Protein AF-A0A7C5KAD8-F1 (afdb_monomer_lite)

Secondary structure (DSSP, 8-state):
-HHHHHHHHHTT-----------TT--S------------GGG---GGG--TTPPP--SS-TTHHHHHHHHHH-HHHHHHHH-HHHHHHHHTTGGGG--HHHHHHHTTSTT--------TTHHHHHHHTT---S----S--

Radius of gyration: 18.21 Å; cha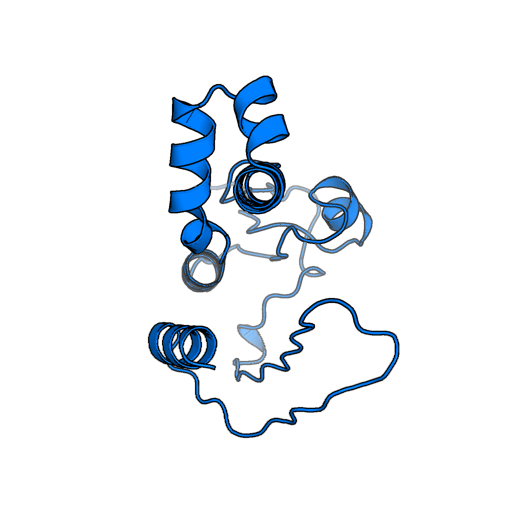ins: 1; bounding box: 43×28×54 Å

Sequence (141 aa):
MRQACKAAEDLNMAIVTGHTGIYEGLLTLVGVCTAYGQVERDKLITPGGAKPGDIIICTKPLGLEVAINLSIMNRGLAEKLFGSRRARALTRLFRTQSCVREALALAQIKGVHAMHDLTEGGLVASLNDGSSIIAWFSGRI

Foldseek 3Di:
DVVVVVVCVVVVHDDDDDDDDDDPPDPDDDDDDDDDDDDDPVLDAFLLQDDPPWDADDPDDFCLVVLLVCLVPPVPVSCVVPNNVVSVVSVVCVVVLDCVVLVVVQSVDPAFRHDDRQDPPGPVVCVVVSRGHRGIHDPDD

pLDDT: mean 89.08, std 13.82, range [38.0, 98.19]

Structure (mmCIF, N/CA/C/O backbone):
data_AF-A0A7C5KAD8-F1
#
_entry.id   AF-A0A7C5KAD8-F1
#
loop_
_atom_site.group_PDB
_atom_site.id
_atom_site.type_symbol
_atom_site.label_atom_id
_atom_site.label_alt_id
_atom_site.label_comp_id
_atom_site.label_asym_id
_atom_site.label_entity_id
_atom_site.label_seq_id
_atom_site.pdbx_PDB_ins_code
_atom_site.Cartn_x
_atom_site.Cartn_y
_atom_site.Cartn_z
_atom_site.occupancy
_atom_site.B_iso_or_equiv
_atom_site.auth_seq_id
_atom_site.auth_comp_id
_atom_site.auth_asym_id
_atom_site.auth_atom_id
_atom_site.pdbx_PDB_model_num
ATOM 1 N N . MET A 1 1 ? -7.813 -4.490 -16.812 1.00 92.12 1 MET A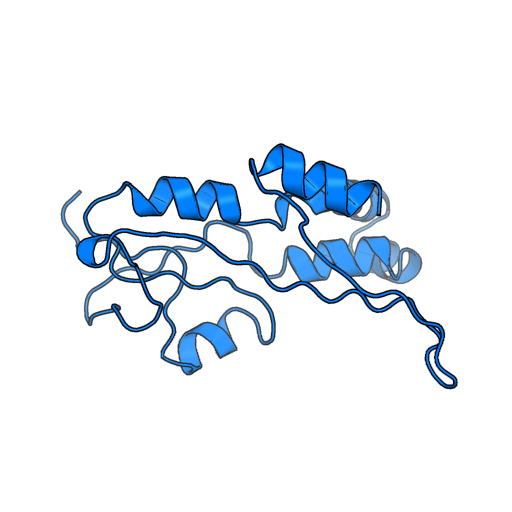 N 1
ATOM 2 C CA . MET A 1 1 ? -8.871 -5.263 -16.120 1.00 92.12 1 MET A CA 1
ATOM 3 C C . MET A 1 1 ? -8.415 -6.569 -15.481 1.00 92.12 1 MET A C 1
ATOM 5 O O . MET A 1 1 ? -8.606 -6.671 -14.283 1.00 92.12 1 MET A O 1
ATOM 9 N N . ARG A 1 2 ? -7.769 -7.529 -16.170 1.00 95.56 2 ARG A N 1
ATOM 10 C CA . ARG A 1 2 ? -7.370 -8.824 -15.551 1.00 95.56 2 ARG A CA 1
ATOM 11 C C . ARG A 1 2 ? -6.683 -8.710 -14.177 1.00 95.56 2 ARG A C 1
ATOM 13 O O . ARG A 1 2 ? -7.071 -9.399 -13.246 1.00 95.56 2 ARG A O 1
ATOM 20 N N . GLN A 1 3 ? -5.694 -7.823 -14.042 1.00 93.31 3 GLN A N 1
ATOM 21 C CA . GLN A 1 3 ? -4.992 -7.603 -12.768 1.00 93.31 3 GLN A CA 1
ATOM 22 C C . GLN A 1 3 ? -5.903 -7.022 -11.675 1.00 93.31 3 GLN A C 1
ATOM 24 O O . GLN A 1 3 ? -5.794 -7.436 -10.527 1.00 93.31 3 GLN A O 1
ATOM 29 N N . ALA A 1 4 ? -6.812 -6.110 -12.033 1.00 94.81 4 ALA A N 1
ATOM 30 C CA . ALA A 1 4 ? -7.775 -5.527 -11.100 1.00 94.81 4 ALA A CA 1
ATOM 31 C C . ALA A 1 4 ? -8.793 -6.572 -10.619 1.00 94.81 4 ALA A C 1
ATOM 33 O O . ALA A 1 4 ? -9.007 -6.692 -9.420 1.00 94.81 4 ALA A O 1
ATOM 34 N N . CYS A 1 5 ? -9.347 -7.383 -11.530 1.00 96.44 5 CYS A N 1
ATOM 35 C CA . CYS A 1 5 ? -10.238 -8.492 -11.171 1.00 96.44 5 CYS A CA 1
ATOM 36 C C . CYS A 1 5 ? -9.532 -9.481 -10.240 1.00 96.44 5 CYS A C 1
ATOM 38 O O . CYS A 1 5 ? -10.070 -9.825 -9.195 1.00 96.44 5 CYS A O 1
ATOM 40 N N . LYS A 1 6 ? -8.282 -9.850 -10.554 1.00 96.12 6 LYS A N 1
ATOM 41 C CA . LYS A 1 6 ? -7.506 -10.748 -9.697 1.00 96.12 6 LYS A CA 1
ATOM 42 C C . LYS A 1 6 ? -7.236 -10.158 -8.308 1.00 96.12 6 LYS A C 1
ATOM 44 O O . LYS A 1 6 ? -7.275 -10.885 -7.325 1.00 96.12 6 LYS A O 1
ATOM 49 N N . ALA A 1 7 ? -6.958 -8.857 -8.216 1.00 94.69 7 ALA A N 1
ATOM 50 C CA . ALA A 1 7 ? -6.783 -8.183 -6.931 1.00 94.69 7 ALA A CA 1
ATOM 51 C C . ALA A 1 7 ? -8.091 -8.137 -6.124 1.00 94.69 7 ALA A C 1
ATOM 53 O O . ALA A 1 7 ? -8.059 -8.367 -4.922 1.00 94.69 7 ALA A O 1
ATOM 54 N N . ALA A 1 8 ? -9.230 -7.892 -6.779 1.00 96.06 8 ALA A N 1
ATOM 55 C CA . ALA A 1 8 ? -10.539 -7.930 -6.134 1.00 96.06 8 ALA A CA 1
ATOM 56 C C . ALA A 1 8 ? -10.858 -9.335 -5.594 1.00 96.06 8 ALA A C 1
ATOM 58 O O . ALA A 1 8 ? -11.223 -9.464 -4.432 1.00 96.06 8 ALA A O 1
ATOM 59 N N . GLU A 1 9 ? -10.616 -10.386 -6.384 1.00 96.56 9 GLU A N 1
ATOM 60 C CA . GLU A 1 9 ? -10.742 -11.781 -5.939 1.00 96.56 9 GLU A CA 1
ATOM 61 C C . GLU A 1 9 ? -9.836 -12.090 -4.738 1.00 96.56 9 GLU A C 1
ATOM 63 O O . GLU A 1 9 ? -10.301 -12.640 -3.743 1.00 96.56 9 GLU A O 1
ATOM 68 N N . ASP A 1 10 ? -8.554 -11.703 -4.804 1.00 95.00 10 ASP A N 1
ATOM 69 C CA . ASP A 1 10 ? -7.577 -11.923 -3.725 1.00 95.00 10 ASP A CA 1
ATOM 70 C C . ASP A 1 10 ? -7.991 -11.230 -2.407 1.00 95.00 10 ASP A C 1
ATOM 72 O O . ASP A 1 10 ? -7.573 -11.657 -1.331 1.00 95.00 10 ASP A O 1
ATOM 76 N N . LEU A 1 11 ? -8.806 -10.171 -2.486 1.00 94.38 11 LEU A N 1
ATOM 77 C CA . LEU A 1 11 ? -9.312 -9.396 -1.350 1.00 94.38 11 LEU A CA 1
ATOM 78 C C . LEU A 1 11 ? -10.766 -9.720 -0.976 1.00 94.38 11 LEU A C 1
ATOM 80 O O . LEU A 1 11 ? -11.312 -9.079 -0.081 1.00 94.38 11 LEU A O 1
ATOM 84 N N . ASN A 1 12 ? -11.395 -10.697 -1.639 1.00 95.75 12 ASN A N 1
ATOM 85 C CA . ASN A 1 12 ? -12.819 -11.008 -1.490 1.00 95.75 12 ASN A CA 1
ATOM 86 C C . ASN A 1 12 ? -13.732 -9.777 -1.702 1.00 95.75 12 ASN A C 1
ATOM 88 O O . ASN A 1 12 ? -14.677 -9.528 -0.954 1.00 95.75 12 ASN A O 1
ATOM 92 N N . MET A 1 13 ? -13.411 -8.981 -2.721 1.00 96.50 13 MET A N 1
ATOM 93 C CA . MET A 1 13 ? -14.140 -7.788 -3.147 1.00 96.50 13 MET A CA 1
ATOM 94 C C . MET A 1 13 ? -14.796 -8.010 -4.514 1.00 96.50 13 MET A C 1
ATOM 96 O O . MET A 1 13 ? -14.358 -8.845 -5.305 1.00 96.50 13 MET A O 1
ATOM 100 N N . ALA A 1 14 ? -15.807 -7.198 -4.831 1.00 97.19 14 ALA A N 1
ATOM 101 C CA . ALA A 1 14 ? -16.440 -7.166 -6.147 1.00 97.19 14 ALA A CA 1
ATOM 102 C C . ALA A 1 14 ? -16.234 -5.803 -6.826 1.00 97.19 14 ALA A C 1
ATOM 104 O O . ALA A 1 14 ? -16.417 -4.756 -6.206 1.00 97.19 14 ALA A O 1
ATOM 105 N N . ILE A 1 15 ? -15.893 -5.813 -8.118 1.00 97.62 15 ILE A N 1
ATOM 106 C CA . ILE A 1 15 ? -15.930 -4.614 -8.968 1.00 97.62 15 ILE A CA 1
ATOM 107 C C . ILE A 1 15 ? -17.355 -4.494 -9.512 1.00 97.62 15 ILE A C 1
ATOM 109 O O . ILE A 1 15 ? -17.758 -5.294 -10.351 1.00 97.62 15 ILE A O 1
ATOM 113 N N . VAL A 1 16 ? -18.118 -3.517 -9.019 1.00 97.25 16 VAL A N 1
ATOM 114 C CA . VAL A 1 16 ? -19.559 -3.389 -9.317 1.00 97.25 16 VAL A CA 1
ATOM 115 C C . VAL A 1 16 ? -19.888 -2.360 -10.402 1.00 97.25 16 VAL A C 1
ATOM 117 O O . VAL A 1 16 ? -20.978 -2.392 -10.961 1.00 97.25 16 VAL A O 1
ATOM 120 N N . THR A 1 17 ? -18.968 -1.443 -10.709 1.00 96.94 17 THR A N 1
ATOM 121 C CA . THR A 1 17 ? -19.141 -0.408 -11.741 1.00 96.94 17 THR A CA 1
ATOM 122 C C . THR A 1 17 ? -17.787 0.115 -12.230 1.00 96.94 17 THR A C 1
ATOM 124 O O . THR A 1 17 ? -16.755 -0.141 -11.604 1.00 96.94 17 THR A O 1
ATOM 127 N N . GLY A 1 18 ? -17.780 0.841 -13.349 1.00 95.94 18 GLY A N 1
ATOM 128 C CA . GLY A 1 18 ? -16.593 1.496 -13.889 1.00 95.94 18 GLY A CA 1
ATOM 129 C C . GLY A 1 18 ? -16.857 2.248 -15.192 1.00 95.94 18 GLY A C 1
ATOM 130 O O . GLY A 1 18 ? -17.903 2.098 -15.818 1.00 95.94 18 GLY A O 1
ATOM 131 N N . HIS A 1 19 ? -15.870 3.041 -15.608 1.00 96.38 19 HIS A N 1
ATOM 132 C CA . HIS A 1 19 ? -15.848 3.754 -16.886 1.00 96.38 19 HIS A CA 1
ATOM 133 C C . HIS A 1 19 ? -14.483 3.571 -17.553 1.00 96.38 19 HIS A C 1
ATOM 135 O O . HIS A 1 19 ? -13.459 3.466 -16.878 1.00 96.38 19 HIS A O 1
ATOM 141 N N . THR A 1 20 ? -14.449 3.511 -18.880 1.00 96.25 20 THR A N 1
ATOM 142 C CA . THR A 1 20 ? -13.207 3.502 -19.662 1.00 96.25 20 THR A CA 1
ATOM 143 C C . THR A 1 20 ? -13.369 4.483 -20.810 1.00 96.25 20 THR A C 1
ATOM 145 O O . THR A 1 20 ? -14.341 4.409 -21.556 1.00 96.25 20 THR A O 1
ATOM 148 N N . GLY A 1 21 ? -12.417 5.403 -20.944 1.00 94.69 21 GLY A N 1
ATOM 149 C CA . GLY A 1 21 ? -12.428 6.429 -21.978 1.00 94.69 21 GLY A CA 1
ATOM 150 C C . GLY A 1 21 ? -11.029 6.696 -22.514 1.00 94.69 21 GLY A C 1
ATOM 151 O O . GLY A 1 21 ? -10.031 6.388 -21.863 1.00 94.69 21 GLY A O 1
ATOM 152 N N . ILE A 1 22 ? -10.979 7.266 -23.714 1.00 95.94 22 ILE A N 1
ATOM 153 C CA . ILE A 1 22 ? -9.764 7.781 -24.342 1.00 95.94 22 ILE A CA 1
ATOM 154 C C . ILE A 1 22 ? -9.919 9.298 -24.383 1.00 95.94 22 ILE A C 1
ATOM 156 O O . ILE A 1 22 ? -10.955 9.796 -24.819 1.00 95.94 22 ILE A O 1
ATOM 160 N N . TYR A 1 23 ? -8.902 10.014 -23.917 1.00 94.75 23 TYR A N 1
ATOM 161 C CA . TYR A 1 23 ? -8.922 11.468 -23.809 1.00 94.75 23 TYR A CA 1
ATOM 162 C C . TYR A 1 23 ? -7.662 12.040 -24.451 1.00 94.75 23 TYR A C 1
ATOM 164 O O . TYR A 1 23 ? -6.562 11.522 -24.243 1.00 94.75 23 TYR A O 1
ATOM 172 N N . GLU A 1 24 ? -7.826 13.104 -25.232 1.00 96.56 24 GLU A N 1
ATOM 173 C CA . GLU A 1 24 ? -6.702 13.829 -25.818 1.00 96.56 24 GLU A CA 1
ATOM 174 C C . GLU A 1 24 ? -5.804 14.402 -24.707 1.00 96.56 24 GLU A C 1
ATOM 176 O O . GLU A 1 24 ? -6.288 14.880 -23.683 1.00 96.56 24 GLU A O 1
ATOM 181 N N . GLY A 1 25 ? -4.483 14.298 -24.879 1.00 94.62 25 GLY A N 1
ATOM 182 C CA . GLY A 1 25 ? -3.494 14.738 -23.887 1.00 94.62 25 GLY A CA 1
ATOM 183 C C . GLY A 1 25 ? -3.075 13.684 -22.851 1.00 94.62 25 GLY A C 1
ATOM 184 O O . GLY A 1 25 ? -2.061 13.877 -22.181 1.00 94.62 25 GLY A O 1
ATOM 185 N N . LEU A 1 26 ? -3.765 12.541 -22.744 1.00 94.12 26 LEU A N 1
ATOM 186 C CA . LEU A 1 26 ? -3.315 11.424 -21.902 1.00 94.12 26 LEU A CA 1
ATOM 187 C C . LEU A 1 26 ? -2.396 10.478 -22.684 1.00 94.12 26 LEU A C 1
ATOM 189 O O . LEU A 1 26 ? -2.844 9.644 -23.466 1.00 94.12 26 LEU A O 1
ATOM 193 N N . LEU A 1 27 ? -1.088 10.590 -22.435 1.00 94.06 27 LEU A N 1
ATOM 194 C CA . LEU A 1 27 ? -0.055 9.750 -23.063 1.00 94.06 27 LEU A CA 1
ATOM 195 C C . LEU A 1 27 ? 0.214 8.435 -22.313 1.00 94.06 27 LEU A C 1
ATOM 197 O O . LEU A 1 27 ? 0.961 7.585 -22.795 1.00 94.06 27 LEU A O 1
ATOM 201 N N . THR A 1 28 ? -0.366 8.268 -21.125 1.00 91.81 28 THR A N 1
ATOM 202 C CA . THR A 1 28 ? -0.208 7.077 -20.288 1.00 91.81 28 THR A CA 1
ATOM 203 C C . THR A 1 28 ? -1.557 6.608 -19.762 1.00 91.81 28 THR A C 1
ATOM 205 O O . THR A 1 28 ? -2.501 7.390 -19.640 1.00 91.81 28 THR A O 1
ATOM 208 N N . LEU A 1 29 ? -1.644 5.322 -19.429 1.00 92.56 29 LEU A N 1
ATOM 209 C CA . LEU A 1 29 ? -2.821 4.759 -18.784 1.00 92.56 29 LEU A CA 1
ATOM 210 C C . LEU A 1 29 ? -2.962 5.346 -17.375 1.00 92.56 29 LEU A C 1
ATOM 212 O O . LEU A 1 29 ? -2.052 5.224 -16.556 1.00 92.56 29 LEU A O 1
ATOM 216 N N . VAL A 1 30 ? -4.131 5.906 -17.078 1.00 94.06 30 VAL A N 1
ATOM 217 C CA . VAL A 1 30 ? -4.513 6.325 -15.727 1.00 94.06 30 VAL A CA 1
ATOM 218 C C . VAL A 1 30 ? -5.604 5.387 -15.226 1.00 94.06 30 VAL A C 1
ATOM 220 O O . VAL A 1 30 ? -6.603 5.163 -15.907 1.00 94.06 30 VAL A O 1
ATOM 223 N N . GLY A 1 31 ? -5.395 4.810 -14.045 1.00 93.88 31 GLY A N 1
ATOM 224 C CA . GLY A 1 31 ? -6.386 3.994 -13.352 1.00 93.88 31 GLY A CA 1
ATOM 225 C C . GLY A 1 31 ? -6.871 4.710 -12.098 1.00 93.88 31 GLY A C 1
ATOM 226 O O . GLY A 1 31 ? -6.056 5.206 -11.327 1.00 93.88 31 GLY A O 1
ATOM 227 N N . VAL A 1 32 ? -8.185 4.734 -11.886 1.00 94.62 32 VAL A N 1
ATOM 228 C CA . VAL A 1 32 ? -8.818 5.271 -10.674 1.00 94.62 32 VAL A CA 1
ATOM 229 C C . VAL A 1 32 ? -9.720 4.192 -10.090 1.00 94.62 32 VAL A C 1
ATOM 231 O O . VAL A 1 32 ? -10.367 3.449 -10.828 1.00 94.62 32 VAL A O 1
ATOM 234 N N . CYS A 1 33 ? -9.744 4.090 -8.766 1.00 95.06 33 CYS A N 1
ATOM 235 C CA . CYS A 1 33 ? -10.587 3.151 -8.042 1.00 95.06 33 CYS A CA 1
ATOM 236 C C . CYS A 1 33 ? -11.251 3.865 -6.865 1.00 95.06 33 CYS A C 1
ATOM 238 O O . CYS A 1 33 ? -10.613 4.659 -6.177 1.00 95.06 33 CYS A O 1
ATOM 240 N N . THR A 1 34 ? -12.515 3.537 -6.615 1.00 96.44 34 THR A N 1
ATOM 241 C CA . THR A 1 34 ? -13.213 3.876 -5.376 1.00 96.44 34 THR A CA 1
ATOM 242 C C . THR A 1 34 ? -13.597 2.571 -4.697 1.00 96.44 34 THR A C 1
ATOM 244 O O . THR A 1 34 ? -14.239 1.719 -5.311 1.00 96.44 34 THR A O 1
ATOM 247 N N . ALA A 1 35 ? -13.185 2.406 -3.443 1.00 95.44 35 ALA A N 1
ATOM 248 C CA . ALA A 1 35 ? -13.471 1.221 -2.648 1.00 95.44 35 ALA A CA 1
ATOM 249 C C . ALA A 1 35 ? -14.465 1.555 -1.532 1.00 95.44 35 ALA A C 1
ATOM 251 O O . ALA A 1 35 ? -14.367 2.601 -0.895 1.00 95.44 35 ALA A O 1
ATOM 252 N N . TYR A 1 36 ? -15.392 0.634 -1.279 1.00 95.44 36 TYR A N 1
ATOM 253 C CA . TYR A 1 36 ? -16.344 0.705 -0.175 1.00 95.44 36 TYR A CA 1
ATOM 254 C C . TYR A 1 36 ? -16.175 -0.529 0.707 1.00 95.44 36 TYR A C 1
ATOM 256 O O . TYR A 1 36 ? -15.944 -1.630 0.206 1.00 95.44 36 TYR A O 1
ATOM 264 N N . GLY A 1 37 ? -16.312 -0.345 2.017 1.00 93.62 37 GLY A N 1
ATOM 265 C CA . GLY A 1 37 ? -16.252 -1.412 3.009 1.00 93.62 37 GLY A CA 1
ATOM 266 C C . GLY A 1 37 ? -17.163 -1.099 4.189 1.00 93.62 37 GLY A C 1
ATOM 267 O O . GLY A 1 37 ? -17.557 0.049 4.392 1.00 93.62 37 GLY A O 1
ATOM 268 N N . GLN A 1 38 ? -17.512 -2.129 4.954 1.00 94.50 38 GLN A N 1
ATOM 269 C CA . GLN A 1 38 ? -18.300 -1.998 6.177 1.00 94.50 38 GLN A CA 1
ATOM 270 C C . GLN A 1 38 ? -17.430 -2.343 7.380 1.00 94.50 38 GLN A C 1
ATOM 272 O O . GLN A 1 38 ? -16.610 -3.259 7.324 1.00 94.50 38 GLN A O 1
ATOM 277 N N . VAL A 1 39 ? -17.625 -1.610 8.469 1.00 95.00 39 VAL A N 1
ATOM 278 C CA . VAL A 1 39 ? -16.952 -1.842 9.744 1.00 95.00 39 VAL A CA 1
ATOM 279 C C . VAL A 1 39 ? -17.903 -1.452 10.869 1.00 95.00 39 VAL A C 1
ATOM 281 O O . VAL A 1 39 ? -18.672 -0.497 10.738 1.00 95.00 39 VAL A O 1
ATOM 284 N N . GLU A 1 40 ? -17.876 -2.198 11.970 1.00 95.38 40 GLU A N 1
ATOM 285 C CA . GLU A 1 40 ? -18.566 -1.789 13.194 1.00 95.38 40 GLU A CA 1
ATOM 286 C C . GLU A 1 40 ? -17.941 -0.483 13.706 1.00 95.38 40 GLU A C 1
ATOM 288 O O . GLU A 1 40 ? -16.723 -0.304 13.659 1.00 95.38 40 GLU A O 1
ATOM 293 N N . ARG A 1 41 ? -18.767 0.459 14.170 1.00 93.38 41 ARG A N 1
ATOM 294 C CA . ARG A 1 41 ? -18.316 1.817 14.524 1.00 93.38 41 ARG A CA 1
ATOM 295 C C . ARG A 1 41 ? -17.183 1.819 15.557 1.00 93.38 41 ARG A C 1
ATOM 297 O O . ARG A 1 41 ? -16.289 2.650 15.466 1.00 93.38 41 ARG A O 1
ATOM 304 N N . ASP A 1 42 ? -17.237 0.921 16.529 1.00 91.75 42 ASP A N 1
ATOM 305 C CA . ASP A 1 42 ? -16.252 0.750 17.601 1.00 91.75 42 ASP A CA 1
ATOM 306 C C . ASP A 1 42 ? -14.972 0.023 17.150 1.00 91.75 42 ASP A C 1
ATOM 308 O O . ASP A 1 42 ? -13.956 0.096 17.838 1.00 91.75 42 ASP A O 1
ATOM 312 N N . LYS A 1 43 ? -14.996 -0.628 15.980 1.00 92.56 43 LYS A N 1
ATOM 313 C CA . LYS A 1 43 ? -13.835 -1.276 15.347 1.00 92.56 43 LYS A CA 1
ATOM 314 C C . LYS A 1 43 ? -13.151 -0.400 14.293 1.00 92.56 43 LYS A C 1
ATOM 316 O O . LYS A 1 43 ? -12.135 -0.806 13.730 1.00 92.56 43 LYS A O 1
ATOM 321 N N . LEU A 1 44 ? -13.693 0.783 13.994 1.00 93.12 44 LEU A N 1
ATOM 322 C CA . LEU A 1 44 ? -13.088 1.710 13.043 1.00 93.12 44 LEU A CA 1
ATOM 323 C C . LEU A 1 44 ? -11.837 2.354 13.656 1.00 93.12 44 LEU A C 1
ATOM 325 O O . LEU A 1 44 ? -11.925 3.175 14.566 1.00 93.12 44 LEU A O 1
ATOM 329 N N . ILE A 1 45 ? -10.677 2.018 13.098 1.00 92.56 45 ILE A N 1
ATOM 330 C CA . ILE A 1 45 ? -9.396 2.635 13.441 1.00 92.56 45 ILE A CA 1
ATOM 331 C C . ILE A 1 45 ? -9.106 3.720 12.407 1.00 92.56 45 ILE A C 1
ATOM 333 O O . ILE A 1 45 ? -9.032 3.437 11.212 1.00 92.56 45 ILE A O 1
ATOM 337 N N . THR A 1 46 ? -8.942 4.957 12.868 1.00 90.50 46 THR A N 1
ATOM 338 C CA . THR A 1 46 ? -8.605 6.100 12.013 1.00 90.50 46 THR A CA 1
ATOM 339 C C . THR A 1 46 ? -7.197 6.615 12.324 1.00 90.50 46 THR A C 1
ATOM 341 O O . THR A 1 46 ? -6.689 6.393 13.427 1.00 90.50 46 THR A O 1
ATOM 344 N N . PRO A 1 47 ? -6.556 7.343 11.395 1.00 87.00 47 PRO A N 1
ATOM 345 C CA . PRO A 1 47 ? -5.232 7.920 11.631 1.00 87.00 47 PRO A CA 1
ATOM 346 C C . PRO A 1 47 ? -5.172 8.915 12.807 1.00 87.00 47 PRO A C 1
ATOM 348 O O . PRO A 1 47 ? -4.111 9.098 13.403 1.00 87.00 47 PRO A O 1
ATOM 351 N N . GLY A 1 48 ? -6.305 9.532 13.165 1.00 87.69 48 GLY A N 1
ATOM 352 C CA . GLY A 1 48 ? -6.407 10.536 14.231 1.00 87.69 48 GLY A CA 1
ATOM 353 C C . GLY A 1 48 ? -6.539 9.972 15.651 1.00 87.69 48 GLY A C 1
ATOM 354 O O . GLY A 1 48 ? -6.673 10.744 16.594 1.00 87.69 48 GLY A O 1
ATOM 355 N N . GLY A 1 49 ? -6.535 8.647 15.829 1.00 88.50 49 GLY A N 1
ATOM 356 C CA . GLY A 1 49 ? -6.678 8.014 17.147 1.00 88.50 49 GLY A CA 1
ATOM 357 C C . GLY A 1 49 ? -5.400 7.964 17.995 1.00 88.50 49 GLY A C 1
ATOM 358 O O . GLY A 1 49 ? -5.450 7.494 19.133 1.00 88.50 49 GLY A O 1
ATOM 359 N N . ALA A 1 50 ? -4.270 8.428 17.459 1.00 86.62 50 ALA A N 1
ATOM 360 C CA . ALA A 1 50 ? -2.961 8.392 18.105 1.00 86.62 50 ALA A CA 1
ATOM 361 C C . ALA A 1 50 ? -2.869 9.241 19.372 1.00 86.62 50 ALA A C 1
ATOM 363 O O . ALA A 1 50 ? -3.533 10.272 19.502 1.00 86.62 50 ALA A O 1
ATOM 364 N N . LYS A 1 51 ? -2.012 8.820 20.307 1.00 86.88 51 LYS A N 1
ATOM 365 C CA . LYS A 1 51 ? -1.878 9.462 21.621 1.00 86.88 51 LYS A CA 1
ATOM 366 C C . LYS A 1 51 ? -0.409 9.745 21.959 1.00 86.88 51 LYS A C 1
ATOM 368 O O . LYS A 1 51 ? 0.490 9.124 21.406 1.00 86.88 51 LYS A O 1
ATOM 373 N N . PRO A 1 52 ? -0.114 10.674 22.880 1.00 88.19 52 PRO A N 1
ATOM 374 C CA . PRO A 1 52 ? 1.224 10.779 23.454 1.00 88.19 52 PRO A CA 1
ATOM 375 C C . PRO A 1 52 ? 1.639 9.496 24.197 1.00 88.19 52 PRO A C 1
ATOM 377 O O . PRO A 1 52 ? 0.825 8.895 24.896 1.00 88.19 52 PRO A O 1
ATOM 380 N N . GLY A 1 53 ? 2.917 9.113 24.093 1.00 87.75 53 GLY A N 1
ATOM 381 C CA . GLY A 1 53 ? 3.498 7.940 24.783 1.00 87.75 53 GLY A CA 1
ATOM 382 C C . GLY A 1 53 ? 3.343 6.605 24.048 1.00 87.75 53 GLY A C 1
ATOM 383 O O . GLY A 1 53 ? 3.748 5.552 24.532 1.00 87.75 53 GLY A O 1
ATOM 384 N N . ASP A 1 54 ? 2.750 6.667 22.877 1.00 87.62 54 ASP A N 1
ATOM 385 C CA . ASP A 1 54 ? 2.400 5.563 22.012 1.00 87.62 54 ASP A CA 1
ATOM 386 C C . ASP A 1 54 ? 3.708 5.179 21.228 1.00 87.62 54 ASP A C 1
ATOM 388 O O . ASP A 1 54 ? 4.624 6.000 21.113 1.00 87.62 54 ASP A O 1
ATOM 392 N N . ILE A 1 55 ? 3.889 3.938 20.734 1.00 90.06 55 ILE A N 1
ATOM 393 C CA . ILE A 1 55 ? 5.033 3.557 19.850 1.00 90.06 55 ILE A CA 1
ATOM 394 C C . ILE A 1 55 ? 4.648 3.467 18.362 1.00 90.06 55 ILE A C 1
ATOM 396 O O . ILE A 1 55 ? 3.665 2.817 18.038 1.00 90.06 55 ILE A O 1
ATOM 400 N N . ILE A 1 56 ? 5.452 4.022 17.448 1.00 87.19 56 ILE A N 1
ATOM 401 C CA . ILE A 1 56 ? 5.224 3.926 15.991 1.00 87.19 56 ILE A CA 1
ATOM 402 C C . ILE A 1 56 ? 5.891 2.672 15.417 1.00 87.19 56 ILE A C 1
ATOM 404 O O . ILE A 1 56 ? 7.083 2.448 15.637 1.00 87.19 56 ILE A O 1
ATOM 408 N N . ILE A 1 57 ? 5.158 1.901 14.609 1.00 90.19 57 ILE A N 1
ATOM 409 C CA . ILE A 1 57 ? 5.684 0.723 13.908 1.00 90.19 57 ILE A CA 1
ATOM 410 C C . ILE A 1 57 ? 5.543 0.893 12.393 1.00 90.19 57 ILE A C 1
ATOM 412 O O . ILE A 1 57 ? 4.545 1.376 11.885 1.00 90.19 57 ILE A O 1
ATOM 416 N N . CYS A 1 58 ? 6.559 0.490 11.630 1.00 91.44 58 CYS A N 1
ATOM 417 C CA . CYS A 1 58 ? 6.468 0.376 10.173 1.00 91.44 58 CYS A CA 1
ATOM 418 C C . CYS A 1 58 ? 6.507 -1.104 9.797 1.00 91.44 58 CYS A C 1
ATOM 420 O O . CYS A 1 58 ? 7.480 -1.792 10.096 1.00 91.44 58 CYS A O 1
ATOM 422 N N . THR A 1 59 ? 5.481 -1.603 9.109 1.00 91.88 59 THR A N 1
ATOM 423 C CA . THR A 1 59 ? 5.430 -3.021 8.702 1.00 91.88 59 THR A CA 1
ATOM 424 C C . THR A 1 59 ? 6.314 -3.338 7.501 1.00 91.88 59 THR A C 1
ATOM 426 O O . THR A 1 59 ? 6.537 -4.509 7.194 1.00 91.88 59 THR A O 1
ATOM 429 N N . LYS A 1 60 ? 6.824 -2.313 6.808 1.00 90.88 60 LYS A N 1
ATOM 430 C CA . LYS A 1 60 ? 7.642 -2.454 5.600 1.00 90.88 60 LYS A CA 1
ATOM 431 C C . LYS A 1 60 ? 8.846 -1.516 5.621 1.00 90.88 60 LYS A C 1
ATOM 433 O O . LYS A 1 60 ? 8.771 -0.450 6.233 1.00 90.88 60 LYS A O 1
ATOM 438 N N . PRO A 1 61 ? 9.939 -1.874 4.921 1.00 92.06 61 PRO A N 1
ATOM 439 C CA . PRO A 1 61 ? 11.085 -0.991 4.762 1.00 92.06 61 PRO A CA 1
ATOM 440 C C . PRO A 1 61 ? 10.694 0.342 4.119 1.00 92.06 61 PRO A C 1
ATOM 442 O O . PRO A 1 61 ? 9.999 0.379 3.100 1.00 92.06 61 PRO A O 1
ATOM 445 N N . LEU A 1 62 ? 11.201 1.434 4.685 1.00 91.69 62 LEU A N 1
ATOM 446 C CA . LEU A 1 62 ? 11.012 2.772 4.133 1.00 91.69 62 LEU A CA 1
ATOM 447 C C . LEU A 1 62 ? 11.650 2.871 2.742 1.00 91.69 62 LEU A C 1
ATOM 449 O O . LEU A 1 62 ? 12.749 2.367 2.508 1.00 91.69 62 LEU A O 1
ATOM 453 N N . GLY A 1 63 ? 10.943 3.506 1.806 1.00 91.81 63 GLY A N 1
ATOM 454 C CA . GLY A 1 63 ? 11.396 3.657 0.421 1.00 91.81 63 GLY A CA 1
ATOM 455 C C . GLY A 1 63 ? 11.303 2.388 -0.437 1.00 91.81 63 GLY A C 1
ATOM 456 O O . GLY A 1 63 ? 11.728 2.418 -1.593 1.00 91.81 63 GLY A O 1
ATOM 457 N N . LEU A 1 64 ? 10.734 1.286 0.078 1.00 93.44 64 LEU A N 1
ATOM 458 C CA . LEU A 1 64 ? 10.565 0.047 -0.691 1.00 93.44 64 LEU A CA 1
ATOM 459 C C . LEU A 1 64 ? 9.761 0.279 -1.977 1.00 93.44 64 LEU A C 1
ATOM 461 O O . LEU A 1 64 ? 10.184 -0.157 -3.045 1.00 93.44 64 LEU A O 1
ATOM 465 N N . GLU A 1 65 ? 8.639 0.993 -1.885 1.00 93.50 65 GLU A N 1
ATOM 466 C CA . GLU A 1 65 ? 7.808 1.346 -3.040 1.00 93.50 65 GLU A CA 1
ATOM 467 C C . GLU A 1 65 ? 8.607 2.094 -4.114 1.00 93.50 65 GLU A C 1
ATOM 469 O O . GLU A 1 65 ? 8.589 1.702 -5.281 1.00 93.50 65 GLU A O 1
ATOM 474 N N . VAL A 1 66 ? 9.369 3.117 -3.719 1.00 94.50 66 VAL A N 1
ATOM 475 C CA . VAL A 1 66 ? 10.193 3.912 -4.642 1.00 94.50 66 VAL A CA 1
ATOM 476 C C . VAL A 1 66 ? 11.216 3.025 -5.350 1.00 94.50 66 VAL A C 1
ATOM 478 O O . VAL A 1 66 ? 11.366 3.099 -6.569 1.00 94.50 66 VAL A O 1
ATOM 481 N N . ALA A 1 67 ? 11.894 2.142 -4.613 1.00 96.00 67 ALA A N 1
ATOM 482 C CA . ALA A 1 67 ? 12.892 1.240 -5.183 1.00 96.00 67 ALA A CA 1
ATOM 483 C C . ALA A 1 67 ? 12.281 0.228 -6.171 1.00 96.00 67 ALA A C 1
ATOM 485 O O . ALA A 1 67 ? 12.878 -0.055 -7.217 1.00 96.00 67 ALA A O 1
ATOM 486 N N . ILE A 1 68 ? 11.096 -0.308 -5.859 1.00 97.31 68 ILE A N 1
ATOM 487 C CA . ILE A 1 68 ? 10.360 -1.223 -6.741 1.00 97.31 68 ILE A CA 1
ATOM 488 C C . ILE A 1 68 ? 9.914 -0.491 -8.009 1.00 97.31 68 ILE A C 1
ATOM 490 O O . ILE A 1 68 ? 10.250 -0.935 -9.109 1.00 97.31 68 ILE A O 1
ATOM 494 N N . ASN A 1 69 ? 9.221 0.642 -7.869 1.00 96.12 69 ASN A N 1
ATOM 495 C CA . ASN A 1 69 ? 8.696 1.410 -8.997 1.00 96.12 69 ASN A CA 1
ATOM 496 C C . ASN A 1 69 ? 9.824 1.904 -9.908 1.00 96.12 69 ASN A C 1
ATOM 498 O O . ASN A 1 69 ? 9.734 1.751 -11.125 1.00 96.12 69 ASN A O 1
ATOM 502 N N . LEU A 1 70 ? 10.941 2.379 -9.346 1.00 97.38 70 LEU A N 1
ATOM 503 C CA . LEU A 1 70 ? 12.121 2.744 -10.130 1.00 97.38 70 LEU A CA 1
ATOM 504 C C . LEU A 1 70 ? 12.667 1.552 -10.929 1.00 97.38 70 LEU A C 1
ATOM 506 O O . LEU A 1 70 ? 13.012 1.700 -12.099 1.00 97.38 70 LEU A O 1
ATOM 510 N N . SER A 1 71 ? 12.708 0.362 -10.324 1.00 97.81 71 SER A N 1
ATOM 511 C CA . SER A 1 71 ? 13.188 -0.859 -10.988 1.00 97.81 71 SER A CA 1
ATOM 512 C C . SER A 1 71 ? 12.285 -1.323 -12.133 1.00 97.81 71 SER A C 1
ATOM 514 O O . SER A 1 71 ? 12.775 -1.947 -13.075 1.00 97.81 71 SER A O 1
ATOM 516 N N . ILE A 1 72 ? 10.986 -1.020 -12.066 1.00 95.88 72 ILE A N 1
ATOM 517 C CA . ILE A 1 72 ? 10.005 -1.332 -13.114 1.00 95.88 72 ILE A CA 1
ATOM 518 C C . ILE A 1 72 ? 10.036 -0.270 -14.220 1.00 95.88 72 ILE A C 1
ATOM 520 O O . ILE A 1 72 ? 10.074 -0.615 -15.398 1.00 95.88 72 ILE A O 1
ATOM 524 N N . MET A 1 73 ? 10.037 1.011 -13.848 1.00 95.75 73 MET A N 1
ATOM 525 C CA . MET A 1 73 ? 9.861 2.130 -14.778 1.00 95.75 73 MET A CA 1
ATOM 526 C C . MET A 1 73 ? 11.162 2.578 -15.449 1.00 95.75 73 MET A C 1
ATOM 528 O O . MET A 1 73 ? 11.140 3.020 -16.594 1.00 95.75 73 MET A O 1
ATOM 532 N N . ASN A 1 74 ? 12.303 2.468 -14.764 1.00 96.81 74 ASN A N 1
ATOM 533 C CA . ASN A 1 74 ? 13.606 2.866 -15.294 1.00 96.81 74 ASN A CA 1
ATOM 534 C C . ASN A 1 74 ? 14.686 1.848 -14.919 1.00 96.81 74 ASN A C 1
ATOM 536 O O . ASN A 1 74 ? 15.535 2.062 -14.049 1.00 96.81 74 ASN A O 1
ATOM 540 N N . ARG A 1 75 ? 14.664 0.719 -15.631 1.00 95.06 75 ARG A N 1
ATOM 541 C CA . ARG A 1 75 ? 15.590 -0.389 -15.399 1.00 95.06 75 ARG A CA 1
ATOM 542 C C . ARG A 1 75 ? 17.058 0.033 -15.508 1.00 95.06 75 ARG A C 1
ATOM 544 O O . ARG A 1 75 ? 17.846 -0.383 -14.672 1.00 95.06 75 ARG A O 1
ATOM 551 N N . GLY A 1 76 ? 17.431 0.873 -16.475 1.00 97.69 76 GLY A N 1
ATOM 552 C CA . GLY A 1 76 ? 18.821 1.323 -16.638 1.00 97.69 76 GLY A CA 1
ATOM 553 C C . GLY A 1 76 ? 19.348 2.070 -15.409 1.00 97.69 76 GLY A C 1
ATOM 554 O O . GLY A 1 76 ? 20.419 1.745 -14.893 1.00 97.69 76 GLY A O 1
ATOM 555 N N . LEU A 1 77 ? 18.565 3.019 -14.887 1.00 98.06 77 LEU A N 1
ATOM 556 C CA . LEU A 1 77 ? 18.920 3.748 -13.670 1.00 98.06 77 LEU A CA 1
ATOM 557 C C . LEU A 1 77 ? 18.922 2.831 -12.439 1.00 98.06 77 LEU A C 1
ATOM 559 O O . LEU A 1 77 ? 19.847 2.893 -11.631 1.00 98.06 77 LEU A O 1
ATOM 563 N N . ALA A 1 78 ? 17.939 1.940 -12.316 1.00 97.94 78 ALA A N 1
ATOM 564 C CA . ALA A 1 78 ? 17.882 0.981 -11.217 1.00 97.94 78 ALA A CA 1
ATOM 565 C C . ALA A 1 78 ? 19.072 0.006 -11.223 1.00 97.94 78 ALA A C 1
ATOM 567 O O . ALA A 1 78 ? 19.640 -0.277 -10.171 1.00 97.94 78 ALA A O 1
ATOM 568 N N . GLU A 1 79 ? 19.490 -0.491 -12.392 1.00 97.94 79 GLU A N 1
ATOM 569 C CA . GLU A 1 79 ? 20.671 -1.351 -12.510 1.00 97.94 79 GLU A CA 1
ATOM 570 C C . GLU A 1 79 ? 21.959 -0.586 -12.165 1.00 97.94 79 GLU A C 1
ATOM 572 O O . GLU A 1 79 ? 22.823 -1.152 -11.498 1.00 97.94 79 GLU A O 1
ATOM 577 N N . LYS A 1 80 ? 22.061 0.704 -12.520 1.00 98.19 80 LYS A N 1
ATOM 578 C CA . LYS A 1 80 ? 23.184 1.571 -12.125 1.00 98.19 80 LYS A CA 1
ATOM 579 C C . LYS A 1 80 ? 23.245 1.812 -10.610 1.00 98.19 80 LYS A C 1
ATOM 581 O O . LYS A 1 80 ? 24.333 1.807 -10.048 1.00 98.19 80 LYS A O 1
ATOM 586 N N . LEU A 1 81 ? 22.102 2.033 -9.954 1.00 97.75 81 LEU A N 1
ATOM 587 C CA . LEU A 1 81 ? 22.042 2.348 -8.519 1.00 97.75 81 LEU A CA 1
ATOM 588 C C . LEU A 1 81 ? 22.134 1.107 -7.624 1.00 97.75 81 LEU A C 1
ATOM 590 O O . LEU A 1 81 ? 22.733 1.156 -6.553 1.00 97.75 81 LEU A O 1
ATOM 594 N N . PHE A 1 82 ? 21.515 -0.001 -8.034 1.00 96.94 82 PHE A N 1
ATOM 595 C CA . PHE A 1 82 ? 21.334 -1.182 -7.184 1.00 96.94 82 PHE A CA 1
ATOM 596 C C . PHE A 1 82 ? 22.119 -2.410 -7.664 1.00 96.94 82 PHE A C 1
ATOM 598 O O . PHE A 1 82 ? 22.230 -3.388 -6.922 1.00 96.94 82 PHE A O 1
ATOM 605 N N . GLY A 1 83 ? 22.638 -2.390 -8.894 1.00 98.12 83 GLY A N 1
ATOM 606 C CA . GLY A 1 83 ? 23.181 -3.558 -9.581 1.00 98.12 83 GLY A CA 1
ATOM 607 C C . GLY A 1 83 ? 22.087 -4.428 -10.209 1.00 98.12 83 GLY A C 1
ATOM 608 O O . GLY A 1 83 ? 20.994 -4.601 -9.657 1.00 98.12 83 GLY A O 1
ATOM 609 N N . SER A 1 84 ? 22.384 -5.047 -11.358 1.00 97.25 84 SER A N 1
ATOM 610 C CA . SER A 1 84 ? 21.380 -5.766 -12.157 1.00 97.25 84 SER A CA 1
ATOM 611 C C . SER A 1 84 ? 20.680 -6.903 -11.408 1.00 97.25 84 SER A C 1
ATOM 613 O O . SER A 1 84 ? 19.501 -7.170 -11.641 1.00 97.25 84 SER A O 1
ATOM 615 N N . ARG A 1 85 ? 21.372 -7.577 -10.478 1.00 98.19 85 ARG A N 1
ATOM 616 C CA . ARG A 1 85 ? 20.767 -8.645 -9.666 1.00 98.19 85 ARG A CA 1
ATOM 617 C C . ARG A 1 85 ? 19.688 -8.100 -8.729 1.00 98.19 85 ARG A C 1
ATOM 619 O O . ARG A 1 85 ? 18.605 -8.675 -8.669 1.00 98.19 85 ARG A O 1
ATOM 626 N N . ARG A 1 86 ? 19.974 -7.002 -8.024 1.00 97.50 86 ARG A N 1
ATOM 627 C CA . ARG A 1 86 ? 19.055 -6.406 -7.048 1.00 97.50 86 ARG A CA 1
ATOM 628 C C . ARG A 1 86 ? 17.894 -5.699 -7.733 1.00 97.50 86 ARG A C 1
ATOM 630 O O . ARG A 1 86 ? 16.760 -5.916 -7.325 1.00 97.50 86 ARG A O 1
ATOM 637 N N . ALA A 1 87 ? 18.149 -4.955 -8.810 1.00 97.31 87 ALA A N 1
ATOM 638 C CA . ALA A 1 87 ? 17.096 -4.325 -9.608 1.00 97.31 87 ALA A CA 1
ATOM 639 C C . ALA A 1 87 ? 16.067 -5.359 -10.105 1.00 97.31 87 ALA A C 1
ATOM 641 O O . ALA A 1 87 ? 14.866 -5.185 -9.923 1.00 97.31 87 ALA A O 1
ATOM 642 N N . ARG A 1 88 ? 16.526 -6.508 -10.629 1.00 97.31 88 ARG A N 1
ATOM 643 C CA . ARG A 1 88 ? 15.632 -7.615 -11.023 1.00 97.31 88 ARG A CA 1
ATOM 644 C C . ARG A 1 88 ? 14.909 -8.283 -9.853 1.00 97.31 88 ARG A C 1
ATOM 646 O O . ARG A 1 88 ? 13.832 -8.832 -10.053 1.00 97.31 88 ARG A O 1
ATOM 653 N N . ALA A 1 89 ? 15.502 -8.311 -8.662 1.00 97.69 89 ALA A N 1
ATOM 654 C CA . ALA A 1 89 ? 14.831 -8.846 -7.481 1.00 97.69 89 ALA A CA 1
ATOM 655 C C . ALA A 1 89 ? 13.703 -7.911 -7.019 1.00 97.69 89 ALA A C 1
ATOM 657 O O . ALA A 1 89 ? 12.617 -8.388 -6.705 1.00 97.69 89 ALA A O 1
ATOM 658 N N . LEU A 1 90 ? 13.932 -6.594 -7.051 1.00 97.56 90 LEU A N 1
ATOM 659 C CA . LEU A 1 90 ? 12.952 -5.579 -6.657 1.00 97.56 90 LEU A CA 1
ATOM 660 C C . LEU A 1 90 ? 11.677 -5.638 -7.507 1.00 97.56 90 LEU A C 1
ATOM 662 O O . LEU A 1 90 ? 10.586 -5.568 -6.953 1.00 97.56 90 LEU A O 1
ATOM 666 N N . THR A 1 91 ? 11.772 -5.867 -8.821 1.00 96.44 91 THR A N 1
ATOM 667 C CA . THR A 1 91 ? 10.567 -5.974 -9.673 1.00 96.44 91 THR A CA 1
ATOM 668 C C . THR A 1 91 ? 9.645 -7.131 -9.275 1.00 96.44 91 THR A C 1
ATOM 670 O O . THR A 1 91 ? 8.438 -7.070 -9.502 1.00 96.44 91 THR A O 1
ATOM 673 N N . ARG A 1 92 ? 10.182 -8.178 -8.635 1.00 96.62 92 ARG A N 1
ATOM 674 C CA . ARG A 1 92 ? 9.401 -9.327 -8.144 1.00 96.62 92 ARG A CA 1
ATOM 675 C C . ARG A 1 92 ? 8.660 -9.032 -6.841 1.00 96.62 92 ARG A C 1
ATOM 677 O O . ARG A 1 92 ? 7.783 -9.803 -6.463 1.00 96.62 92 ARG A O 1
ATOM 684 N N . LEU A 1 93 ? 8.992 -7.930 -6.169 1.0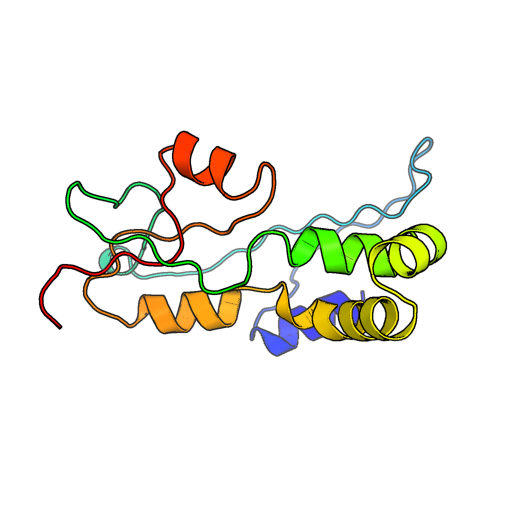0 95.88 93 LEU A N 1
ATOM 685 C CA . LEU A 1 93 ? 8.378 -7.516 -4.909 1.00 95.88 93 LEU A CA 1
ATOM 686 C C . LEU A 1 93 ? 7.158 -6.611 -5.106 1.00 95.88 93 LEU A C 1
ATOM 688 O O . LEU A 1 93 ? 6.553 -6.212 -4.125 1.00 95.88 93 LEU A O 1
ATOM 692 N N . PHE A 1 94 ? 6.732 -6.322 -6.339 1.00 92.62 94 PHE A N 1
ATOM 693 C CA . PHE A 1 94 ? 5.581 -5.447 -6.609 1.00 92.62 94 PHE A CA 1
ATOM 694 C C . PHE A 1 94 ? 4.339 -5.771 -5.758 1.00 92.62 94 PHE A C 1
ATOM 696 O O . PHE A 1 94 ? 3.738 -4.897 -5.138 1.00 92.62 94 PHE A O 1
ATOM 703 N N . ARG A 1 95 ? 3.991 -7.059 -5.630 1.00 90.75 95 ARG A N 1
ATOM 704 C CA . ARG A 1 95 ? 2.838 -7.490 -4.821 1.00 90.75 95 ARG A CA 1
ATOM 705 C C . ARG A 1 95 ? 2.984 -7.204 -3.323 1.00 90.75 95 ARG A C 1
ATOM 707 O O . ARG A 1 95 ? 1.970 -7.120 -2.639 1.00 90.75 95 ARG A O 1
ATOM 714 N N . THR A 1 96 ? 4.201 -7.036 -2.806 1.00 90.94 96 THR A N 1
ATOM 715 C CA . THR A 1 96 ? 4.432 -6.732 -1.387 1.00 90.94 96 THR A CA 1
ATOM 716 C C . THR A 1 96 ? 4.153 -5.271 -1.049 1.00 90.94 96 THR A C 1
ATOM 718 O O . THR A 1 96 ? 4.247 -4.903 0.116 1.00 90.94 96 THR A O 1
ATOM 721 N N . GLN A 1 97 ? 3.815 -4.417 -2.021 1.00 91.00 97 GLN A N 1
ATOM 722 C CA . GLN A 1 97 ? 3.447 -3.024 -1.751 1.00 91.00 97 GLN A CA 1
ATOM 723 C C . GLN A 1 97 ? 2.082 -2.913 -1.052 1.00 91.00 97 GLN A C 1
ATOM 725 O O . GLN A 1 97 ? 1.945 -2.111 -0.134 1.00 91.00 97 GLN A O 1
ATOM 730 N N . SER A 1 98 ? 1.116 -3.792 -1.355 1.00 92.31 98 SER A N 1
ATOM 731 C CA . SER A 1 98 ? -0.200 -3.801 -0.686 1.00 92.31 98 SER A CA 1
ATOM 732 C C . SER A 1 98 ? -0.081 -4.067 0.816 1.00 92.31 98 SER A C 1
ATOM 734 O O . SER A 1 98 ? 0.521 -5.065 1.205 1.00 92.31 98 SER A O 1
ATOM 736 N N . CYS A 1 99 ? -0.633 -3.190 1.660 1.00 92.69 99 CYS A N 1
ATOM 737 C CA . CYS A 1 99 ? -0.613 -3.296 3.128 1.00 92.69 99 CYS A CA 1
ATOM 738 C C . CYS A 1 99 ? -1.901 -3.879 3.735 1.00 92.69 99 CYS A C 1
ATOM 740 O O . CYS A 1 99 ? -2.067 -3.868 4.952 1.00 92.69 99 CYS A O 1
ATOM 742 N N . VAL A 1 100 ? -2.836 -4.355 2.903 1.00 93.19 100 VAL A N 1
ATOM 743 C CA . VAL A 1 100 ? -4.172 -4.786 3.353 1.00 93.19 100 VAL A CA 1
ATOM 744 C C . VAL A 1 100 ? -4.081 -5.946 4.345 1.00 93.19 100 VAL A C 1
ATOM 746 O O . VAL A 1 100 ? -4.790 -5.965 5.346 1.00 93.19 100 VAL A O 1
ATOM 749 N N . ARG A 1 101 ? -3.179 -6.903 4.101 1.00 91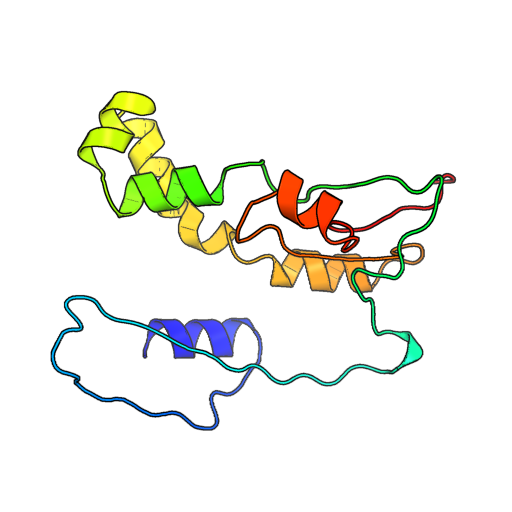.94 101 ARG A N 1
ATOM 750 C CA . ARG A 1 101 ? -3.009 -8.075 4.971 1.00 91.94 101 ARG A CA 1
ATOM 751 C C . ARG A 1 101 ? -2.496 -7.680 6.351 1.00 91.94 101 ARG A C 1
ATOM 753 O O . ARG A 1 101 ? -3.013 -8.161 7.353 1.00 91.94 101 ARG A O 1
ATOM 760 N N . GLU A 1 102 ? -1.494 -6.810 6.391 1.00 93.12 102 GLU A N 1
ATOM 761 C CA . GLU A 1 102 ? -0.926 -6.281 7.625 1.00 93.12 102 GLU A CA 1
ATOM 762 C C . GLU A 1 102 ? -1.962 -5.443 8.380 1.00 93.12 102 GLU A C 1
ATOM 764 O O . GLU A 1 102 ? -2.135 -5.640 9.577 1.00 93.12 102 GLU A O 1
ATOM 769 N N . ALA A 1 103 ? -2.707 -4.581 7.682 1.00 93.69 103 ALA A N 1
ATOM 770 C CA . A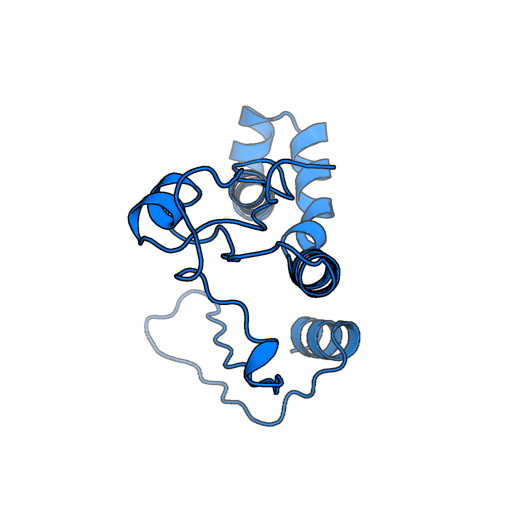LA A 1 103 ? -3.761 -3.763 8.278 1.00 93.69 103 ALA A CA 1
ATOM 771 C C . ALA A 1 103 ? -4.877 -4.617 8.903 1.00 93.69 103 ALA A C 1
ATOM 773 O O . ALA A 1 103 ? -5.271 -4.372 10.040 1.00 93.69 103 ALA A O 1
ATOM 774 N N . LEU A 1 104 ? -5.345 -5.661 8.207 1.00 93.06 104 LEU A N 1
ATOM 775 C CA . LEU A 1 104 ? -6.359 -6.581 8.734 1.00 93.06 104 LEU A CA 1
ATOM 776 C C . LEU A 1 104 ? -5.866 -7.351 9.963 1.00 93.06 104 LEU A C 1
ATOM 778 O O . LEU A 1 104 ? -6.637 -7.542 10.901 1.00 93.06 104 LEU A O 1
ATOM 782 N N . ALA A 1 105 ? -4.600 -7.779 9.972 1.00 93.44 105 ALA A N 1
ATOM 783 C CA . ALA A 1 105 ? -4.006 -8.466 11.116 1.00 93.44 105 ALA A CA 1
ATOM 784 C C . ALA A 1 105 ? -3.865 -7.530 12.328 1.00 93.44 105 ALA A C 1
ATOM 786 O O . ALA A 1 105 ? -4.255 -7.895 13.435 1.00 93.44 105 ALA A O 1
ATOM 787 N N . LEU A 1 106 ? -3.360 -6.313 12.112 1.00 93.56 106 LEU A N 1
ATOM 788 C CA . LEU A 1 106 ? -3.193 -5.303 13.159 1.00 93.56 106 LEU A CA 1
ATOM 789 C C . LEU A 1 106 ? -4.535 -4.835 13.728 1.00 93.56 106 LEU A C 1
ATOM 791 O O . LEU A 1 106 ? -4.640 -4.640 14.933 1.00 93.56 106 LEU A O 1
ATOM 795 N N . ALA A 1 107 ? -5.580 -4.739 12.903 1.00 93.06 107 ALA A N 1
ATOM 796 C CA . ALA A 1 107 ? -6.923 -4.372 13.352 1.00 93.06 107 ALA A CA 1
ATOM 797 C C . ALA A 1 107 ? -7.523 -5.347 14.386 1.00 93.06 107 ALA A C 1
ATOM 799 O O . ALA A 1 107 ? -8.448 -4.977 15.103 1.00 93.06 107 ALA A O 1
ATOM 800 N N . GLN A 1 108 ? -7.011 -6.582 14.484 1.00 92.81 108 GLN A N 1
ATOM 801 C CA . GLN A 1 108 ? -7.442 -7.552 15.501 1.00 92.81 108 GLN A CA 1
ATOM 802 C C . GLN A 1 108 ? -6.722 -7.382 16.846 1.00 92.81 108 GLN A C 1
ATOM 804 O O . GLN A 1 108 ? -7.093 -8.018 17.835 1.00 92.81 108 GLN A O 1
ATOM 809 N N . ILE A 1 109 ? -5.675 -6.560 16.901 1.00 91.88 109 ILE A N 1
ATOM 810 C CA . ILE A 1 109 ? -4.833 -6.408 18.082 1.00 91.88 109 ILE A CA 1
ATOM 811 C C . ILE A 1 109 ? -5.364 -5.265 18.946 1.00 91.88 109 ILE A C 1
ATOM 813 O O . ILE A 1 109 ? -5.482 -4.119 18.510 1.00 91.88 109 ILE A O 1
ATOM 817 N N . LYS A 1 110 ? -5.647 -5.564 20.218 1.00 89.12 110 LYS A N 1
ATOM 818 C CA . LYS A 1 110 ? -5.992 -4.529 21.199 1.00 89.12 110 LYS A CA 1
ATOM 819 C C . LYS A 1 110 ? -4.794 -3.611 21.435 1.00 89.12 110 LYS A C 1
ATOM 821 O O . LYS A 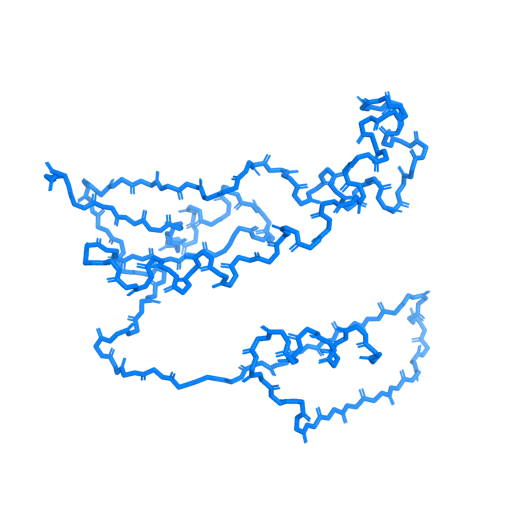1 110 ? -3.677 -4.083 21.611 1.00 89.12 110 LYS A O 1
ATOM 826 N N . GLY A 1 111 ? -5.054 -2.309 21.504 1.00 87.81 111 GLY A N 1
ATOM 827 C CA . GLY A 1 111 ? -4.025 -1.289 21.724 1.00 87.81 111 GLY A CA 1
ATOM 828 C C . GLY A 1 111 ? -3.590 -0.561 20.455 1.00 87.81 111 GLY A C 1
ATOM 829 O O . GLY A 1 111 ? -2.959 0.481 20.576 1.00 87.81 111 GLY A O 1
ATOM 830 N N . VAL A 1 112 ? -3.999 -1.031 19.268 1.00 93.00 112 VAL A N 1
ATOM 831 C CA . VAL A 1 112 ? -3.827 -0.281 18.019 1.00 93.00 112 VAL A CA 1
ATOM 832 C C . VAL A 1 112 ? -4.722 0.952 18.036 1.00 93.00 112 VAL A C 1
ATOM 834 O O . VAL A 1 112 ? -5.934 0.864 17.858 1.00 93.00 112 VAL A O 1
ATOM 837 N N . HIS A 1 113 ? -4.116 2.112 18.276 1.00 90.19 113 HIS A N 1
ATOM 838 C CA . HIS A 1 113 ? -4.847 3.374 18.378 1.00 90.19 113 HIS A CA 1
ATOM 839 C C . HIS A 1 113 ? -5.078 4.068 17.031 1.00 90.19 113 HIS A C 1
ATOM 841 O O . HIS A 1 113 ? -6.085 4.750 16.866 1.00 90.19 113 HIS A O 1
ATOM 847 N N . ALA A 1 114 ? -4.171 3.894 16.069 1.00 91.19 114 ALA A N 1
ATOM 848 C CA . ALA A 1 114 ? -4.257 4.495 14.741 1.00 91.19 114 ALA A CA 1
ATOM 849 C C . ALA A 1 114 ? -3.511 3.655 13.695 1.00 91.19 114 ALA A C 1
ATOM 851 O O . ALA A 1 114 ? -2.605 2.882 14.024 1.00 91.19 114 ALA A O 1
ATOM 852 N N . MET A 1 115 ? -3.905 3.816 12.431 1.00 91.56 115 MET A N 1
ATOM 853 C CA . MET A 1 115 ? -3.235 3.248 11.262 1.00 91.56 115 MET A CA 1
ATOM 854 C C . MET A 1 115 ? -3.302 4.241 10.099 1.00 91.56 115 MET A C 1
ATOM 856 O O . MET A 1 115 ? -4.330 4.885 9.899 1.00 91.56 115 MET A O 1
ATOM 860 N N . HIS A 1 116 ? -2.228 4.298 9.314 1.00 88.75 116 HIS A N 1
ATOM 861 C CA . HIS A 1 116 ? -2.127 5.052 8.065 1.00 88.75 116 HIS A CA 1
ATOM 862 C C . HIS A 1 116 ? -1.155 4.332 7.125 1.00 88.75 116 HIS A C 1
ATOM 864 O O . HIS A 1 116 ? -0.149 3.784 7.587 1.00 88.75 116 HIS A O 1
ATOM 870 N N . ASP A 1 117 ? -1.433 4.317 5.824 1.00 90.38 117 ASP A N 1
ATOM 871 C CA . ASP A 1 117 ? -0.534 3.785 4.803 1.00 90.38 117 ASP A CA 1
ATOM 872 C C . ASP A 1 117 ? 0.466 4.847 4.325 1.00 90.38 117 ASP A C 1
ATOM 874 O O . ASP A 1 117 ? 0.154 6.024 4.194 1.00 90.38 117 ASP A O 1
ATOM 878 N N . LEU A 1 118 ? 1.715 4.449 4.089 1.00 88.44 118 LEU A N 1
ATOM 879 C CA . LEU A 1 118 ? 2.765 5.376 3.664 1.00 88.44 118 LEU A CA 1
ATOM 880 C C . LEU A 1 118 ? 2.805 5.462 2.138 1.00 88.44 118 LEU A C 1
ATOM 882 O O . LEU A 1 118 ? 3.466 4.636 1.512 1.00 88.44 118 LEU A O 1
ATOM 886 N N . THR A 1 119 ? 2.113 6.448 1.567 1.00 85.88 119 THR A N 1
ATOM 887 C CA . THR A 1 119 ? 2.038 6.678 0.114 1.00 85.88 119 THR A CA 1
ATOM 888 C C . THR A 1 119 ? 2.717 7.997 -0.276 1.00 85.88 119 THR A C 1
ATOM 890 O O . THR A 1 119 ? 3.939 8.122 -0.143 1.00 85.88 119 THR A O 1
ATOM 893 N N . GLU A 1 120 ? 1.970 8.989 -0.765 1.00 87.94 120 GLU A N 1
ATOM 894 C CA . GLU A 1 120 ? 2.515 10.274 -1.206 1.00 87.94 120 GLU A CA 1
ATOM 895 C C . GLU A 1 120 ? 3.192 11.024 -0.047 1.00 87.94 120 GLU A C 1
ATOM 897 O O . GLU A 1 120 ? 2.704 11.053 1.078 1.00 87.94 120 GLU A O 1
ATOM 902 N N . GLY A 1 121 ? 4.386 11.571 -0.302 1.00 87.88 121 GLY A N 1
ATOM 903 C CA . GLY A 1 121 ? 5.203 12.249 0.714 1.00 87.88 121 GLY A CA 1
ATOM 904 C C . GLY A 1 121 ? 5.861 11.322 1.755 1.00 87.88 121 GLY A C 1
ATOM 905 O O . GLY A 1 121 ? 6.756 11.752 2.489 1.00 87.88 121 GLY A O 1
ATOM 906 N N . GLY A 1 122 ? 5.496 10.037 1.775 1.00 89.12 122 GLY A N 1
ATOM 907 C CA . GLY A 1 122 ? 6.110 9.002 2.600 1.00 89.12 122 GLY A CA 1
ATOM 908 C C . GLY A 1 122 ? 5.998 9.257 4.106 1.00 89.12 122 GLY A C 1
ATOM 909 O O . GLY A 1 122 ? 5.086 9.923 4.585 1.00 89.12 122 GLY A O 1
ATOM 910 N N . LEU A 1 123 ? 6.964 8.723 4.864 1.00 88.62 123 LEU A N 1
ATOM 911 C CA . LEU A 1 123 ? 6.980 8.768 6.333 1.00 88.62 123 LEU A CA 1
ATOM 912 C C . LEU A 1 123 ? 6.793 10.186 6.893 1.00 88.62 123 LEU A C 1
ATOM 914 O O . LEU A 1 123 ? 6.030 10.380 7.831 1.00 88.62 123 LEU A O 1
ATOM 918 N N . VAL A 1 124 ? 7.493 11.171 6.331 1.00 89.44 124 VAL A N 1
ATOM 919 C CA . VAL A 1 124 ? 7.477 12.541 6.860 1.00 89.44 124 VAL A CA 1
ATOM 920 C C . VAL A 1 124 ? 6.102 13.183 6.688 1.00 89.44 124 VAL A C 1
ATOM 922 O O . VAL A 1 124 ? 5.602 13.780 7.636 1.00 89.44 124 VAL A O 1
ATOM 925 N N . ALA A 1 125 ? 5.480 13.038 5.514 1.00 87.56 125 ALA A N 1
ATOM 926 C CA . ALA A 1 125 ? 4.144 13.579 5.275 1.00 87.56 125 ALA A CA 1
ATOM 927 C C . ALA A 1 125 ? 3.107 12.916 6.188 1.00 87.56 125 ALA A C 1
ATOM 929 O O . ALA A 1 125 ? 2.387 13.616 6.892 1.00 87.56 125 ALA A O 1
ATOM 930 N N . SER A 1 126 ? 3.120 11.583 6.293 1.00 84.06 126 SER A N 1
ATOM 931 C CA . SER A 1 126 ? 2.183 10.871 7.171 1.00 84.06 126 SER A CA 1
ATOM 932 C C . SER A 1 126 ? 2.329 11.266 8.646 1.00 84.06 126 SER A C 1
ATOM 934 O O . SER A 1 126 ? 1.331 11.399 9.347 1.00 84.06 126 SER A O 1
ATOM 936 N N . LEU A 1 127 ? 3.552 11.517 9.129 1.00 83.56 127 LEU A N 1
ATOM 937 C CA . LEU A 1 127 ? 3.758 12.026 10.492 1.00 83.56 127 LEU A CA 1
ATOM 938 C C . LEU A 1 127 ? 3.248 13.463 10.678 1.00 83.56 127 LEU A C 1
ATOM 940 O O . LEU A 1 127 ? 2.746 13.793 11.750 1.00 83.56 127 LEU A O 1
ATOM 944 N N . ASN A 1 128 ? 3.378 14.310 9.657 1.00 82.25 128 ASN A N 1
ATOM 945 C CA . ASN A 1 128 ? 2.981 15.715 9.724 1.00 82.25 128 ASN A CA 1
ATOM 946 C C . ASN A 1 128 ? 1.468 15.924 9.594 1.00 82.25 128 ASN A C 1
ATOM 948 O O . ASN A 1 128 ? 0.936 16.830 10.232 1.00 82.25 128 ASN A O 1
ATOM 952 N N . ASP A 1 129 ? 0.763 15.075 8.844 1.00 68.56 129 ASP A N 1
ATOM 953 C CA . ASP A 1 129 ? -0.687 15.183 8.617 1.00 68.56 129 ASP A CA 1
ATOM 954 C C . ASP A 1 129 ? -1.531 14.830 9.862 1.00 68.56 129 ASP A C 1
ATOM 956 O O . ASP A 1 129 ? -2.742 14.619 9.772 1.00 68.56 129 ASP A O 1
ATOM 960 N N . GLY A 1 130 ? -0.904 14.693 11.039 1.00 57.25 130 GLY A N 1
ATOM 961 C CA . GLY A 1 130 ? -1.550 14.223 12.271 1.00 57.25 130 GLY A CA 1
ATOM 962 C C . GLY A 1 130 ? -2.112 12.800 12.151 1.00 57.25 130 GLY A C 1
ATOM 963 O O . GLY A 1 130 ? -2.900 12.365 12.990 1.00 57.25 130 GLY A O 1
ATOM 964 N N . SER A 1 131 ? -1.716 12.086 11.095 1.00 46.34 131 SER A N 1
ATOM 965 C CA . SER A 1 131 ? -2.331 10.865 10.597 1.00 46.34 131 SER A CA 1
ATOM 966 C C . SER A 1 131 ? -1.385 9.695 10.832 1.00 46.34 131 SER A C 1
ATOM 968 O O . SER A 1 131 ? -0.542 9.334 10.019 1.00 46.34 131 SER A O 1
ATOM 970 N N . SER A 1 132 ? -1.465 9.140 12.030 1.00 38.00 132 SER A N 1
ATOM 971 C CA . SER A 1 132 ? -0.366 8.353 12.574 1.00 38.00 132 SER A CA 1
ATOM 972 C C . SER A 1 132 ? -0.293 6.923 12.023 1.00 38.00 132 SER A C 1
ATOM 974 O O . SER A 1 132 ? -1.300 6.269 11.758 1.00 38.00 132 SER A O 1
ATOM 976 N N . ILE A 1 133 ? 0.946 6.452 11.890 1.00 51.44 133 ILE A N 1
ATOM 977 C CA . ILE A 1 133 ? 1.405 5.276 11.142 1.00 51.44 133 ILE A CA 1
ATOM 978 C C . ILE A 1 133 ? 1.108 3.933 11.818 1.00 51.44 133 ILE A C 1
ATOM 980 O O . ILE A 1 133 ? 1.051 3.823 13.036 1.00 51.44 133 ILE A O 1
ATOM 984 N N . ILE A 1 134 ? 0.948 2.929 10.948 1.00 53.09 134 ILE A N 1
ATOM 985 C CA . ILE A 1 134 ? 0.834 1.472 11.128 1.00 53.09 134 ILE A CA 1
ATOM 986 C C . ILE A 1 134 ? 1.085 0.957 12.562 1.00 53.09 134 ILE A C 1
ATOM 988 O O . ILE A 1 134 ? 2.132 0.412 12.888 1.00 53.09 134 ILE A O 1
ATOM 992 N N . ALA A 1 135 ? 0.024 1.036 13.362 1.00 46.66 135 ALA A N 1
ATOM 993 C CA . ALA A 1 135 ? -0.140 0.469 14.692 1.00 46.66 135 ALA A CA 1
ATOM 994 C C . ALA A 1 135 ? 0.708 1.070 15.816 1.00 46.66 135 ALA A C 1
ATOM 996 O O . ALA A 1 135 ? 1.925 0.916 15.892 1.00 46.66 135 ALA A O 1
ATOM 997 N N . TRP A 1 136 ? -0.022 1.643 16.771 1.00 50.25 136 TRP A N 1
ATOM 998 C CA . TRP A 1 136 ? 0.484 1.964 18.090 1.00 50.25 136 TRP A CA 1
ATOM 999 C C . TRP A 1 136 ? 0.301 0.790 19.049 1.00 50.25 136 TRP A C 1
ATOM 1001 O O . TRP A 1 136 ? -0.674 0.050 18.949 1.00 50.25 136 TRP A O 1
ATOM 1011 N N . PHE A 1 137 ? 1.237 0.615 19.977 1.00 46.47 137 PHE A N 1
ATOM 1012 C CA . PHE A 1 137 ? 1.117 -0.338 21.077 1.00 46.47 137 PHE A CA 1
ATOM 1013 C C . PHE A 1 137 ? 1.312 0.404 22.398 1.00 46.47 137 PHE A C 1
ATOM 1015 O O . PHE A 1 137 ? 2.328 1.073 22.596 1.00 46.47 137 PHE A O 1
ATOM 1022 N N . SER A 1 138 ? 0.351 0.263 23.313 1.00 41.56 138 SER A N 1
ATOM 1023 C CA . SER A 1 138 ? 0.506 0.710 24.696 1.00 41.56 138 SER A CA 1
ATOM 1024 C C . SER A 1 138 ? 1.600 -0.121 25.366 1.00 41.56 138 SER A C 1
ATOM 1026 O O . SER A 1 138 ? 1.558 -1.351 25.342 1.00 41.56 138 SER A O 1
ATOM 1028 N N . GLY A 1 139 ? 2.594 0.553 25.946 1.00 42.09 139 GLY A N 1
ATOM 1029 C CA . GLY A 1 139 ? 3.690 -0.077 26.673 1.00 42.09 139 GLY A CA 1
ATOM 1030 C C . GLY A 1 139 ? 3.205 -0.871 27.885 1.00 42.09 139 GLY A C 1
ATOM 1031 O O . GLY A 1 139 ? 3.103 -0.325 28.980 1.00 42.09 139 GLY A O 1
ATOM 1032 N N . ARG A 1 140 ? 2.924 -2.155 27.659 1.00 38.97 140 ARG A N 1
ATOM 1033 C CA . ARG A 1 140 ? 3.066 -3.325 28.543 1.00 38.97 140 ARG A CA 1
ATOM 1034 C C . ARG A 1 140 ? 2.748 -4.547 27.675 1.00 38.97 140 ARG A C 1
ATOM 1036 O O . ARG A 1 140 ? 1.585 -4.914 27.530 1.00 38.97 140 ARG A O 1
ATOM 1043 N N . ILE A 1 141 ? 3.786 -5.089 27.037 1.00 40.62 141 ILE A N 1
ATOM 1044 C CA . ILE A 1 141 ? 3.762 -6.436 26.445 1.00 40.62 141 ILE A CA 1
ATOM 1045 C C . ILE A 1 141 ? 3.889 -7.439 27.590 1.00 40.62 141 ILE A C 1
ATOM 1047 O O . ILE A 1 141 ? 4.704 -7.150 28.499 1.00 40.62 141 ILE A O 1
#